Protein AF-A0A0C2CZ87-F1 (afdb_monomer_lite)

InterPro domains:
  IPR006186 Serine/threonine-specific protein phosphatase/bis(5-nucleosyl)-tetraphosphatase [PR00114] (38-65)
  IPR006186 Serine/threonine-specific protein phosphatase/bis(5-nucleosyl)-tetraphosphatase [PR00114] (96-116)
  IPR006186 Serine/threonine-specific protein phosphatase/bis(5-nucleosyl)-tetraphosphatase [PR00114] (118-134)
  IPR006186 Serine/threonine-specific protein phosphatase/bis(5-nucleosyl)-tetraphosphatase [SM00156] (1-167)
  IPR029052 Metallo-dependent phosphatase-like [G3DSA:3.60.21.10] (33-180)
  IPR029052 Metallo-dependent phosphatase-like [SSF56300] (47-142)
  IPR050341 Serine/threonine-protein phosphatase PP1 catalytic subunit [PTHR11668] (49-166)

pLDDT: mean 72.02, std 20.42, range [26.95, 95.62]

Organism: NCBI:txid51022

Sequence (182 aa):
MASMAICGCDTQKKMNAINYLKLWEESMGDYYTSRISTYFMLSATSRGTVEPSGLLEDLLWSDPSPTCTGFKANVDRGCSFVFGSDVVVDRCQKMGILMIVRGHQAVDEGFEISPDRKVITLFSAPGYQDHYVNKGAVMIVSLEVLGITTPVSADRTVTFKQFTRQKCMKRDVKWISIPMSE

Structure (mmCIF, N/CA/C/O backbone):
data_AF-A0A0C2CZ87-F1
#
_entry.id   AF-A0A0C2CZ87-F1
#
loop_
_atom_site.group_PDB
_atom_site.id
_atom_site.type_symbol
_atom_site.label_atom_id
_atom_site.label_alt_id
_atom_site.label_comp_id
_atom_site.label_asym_id
_atom_site.label_entity_id
_atom_site.label_seq_id
_atom_site.pdbx_PDB_ins_code
_atom_site.Cartn_x
_atom_site.Cartn_y
_atom_site.Cartn_z
_atom_site.occupancy
_atom_site.B_iso_or_equiv
_atom_site.auth_seq_id
_atom_site.auth_comp_id
_atom_site.auth_asym_id
_atom_site.auth_atom_id
_atom_site.pdbx_PDB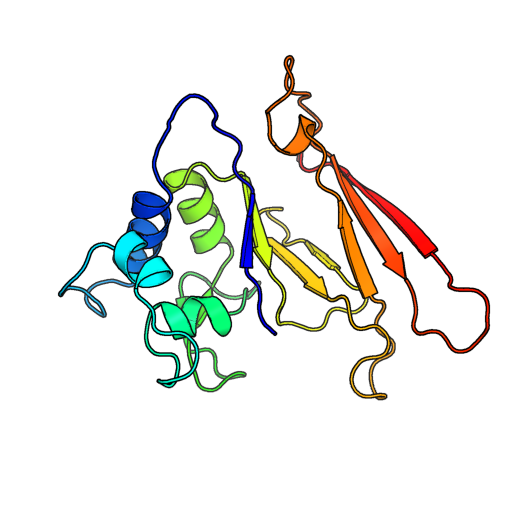_model_num
ATOM 1 N N . MET A 1 1 ? 4.828 -12.446 -5.218 1.00 27.34 1 MET A N 1
ATOM 2 C CA . MET A 1 1 ? 3.357 -12.399 -5.067 1.00 27.34 1 MET A CA 1
ATOM 3 C C . MET A 1 1 ? 2.960 -10.966 -4.754 1.00 27.34 1 MET A C 1
ATOM 5 O O . MET A 1 1 ? 3.303 -10.483 -3.682 1.00 27.34 1 MET A O 1
ATOM 9 N N . ALA A 1 2 ? 2.310 -10.278 -5.692 1.00 26.95 2 ALA A N 1
ATOM 10 C CA . ALA A 1 2 ? 1.609 -9.027 -5.423 1.00 26.95 2 ALA A CA 1
ATOM 11 C C . ALA A 1 2 ? 0.178 -9.380 -4.996 1.00 26.95 2 ALA A C 1
ATOM 13 O O . ALA A 1 2 ? -0.478 -10.184 -5.652 1.00 26.95 2 ALA A O 1
ATOM 14 N N . SER A 1 3 ? -0.277 -8.852 -3.866 1.00 32.53 3 SER A N 1
ATOM 15 C CA . SER A 1 3 ? -1.662 -8.981 -3.412 1.00 32.53 3 SER A CA 1
ATOM 16 C C . SER A 1 3 ? -2.124 -7.593 -3.005 1.00 32.53 3 SER A C 1
ATOM 18 O O . SER A 1 3 ? -1.523 -6.995 -2.114 1.00 32.53 3 SER A O 1
ATOM 20 N N . MET A 1 4 ? -3.159 -7.081 -3.667 1.00 37.53 4 MET A N 1
ATOM 21 C CA . MET A 1 4 ? -3.856 -5.861 -3.275 1.00 37.53 4 MET A CA 1
ATOM 22 C C . MET A 1 4 ? -5.115 -6.257 -2.495 1.00 37.53 4 MET A C 1
ATOM 24 O O . MET A 1 4 ? -5.971 -6.975 -3.005 1.00 37.53 4 MET A O 1
ATOM 28 N N . ALA A 1 5 ? -5.207 -5.827 -1.243 1.00 37.41 5 ALA A N 1
ATOM 29 C CA . ALA A 1 5 ? -6.379 -5.932 -0.390 1.00 37.41 5 ALA A CA 1
ATOM 30 C C . ALA A 1 5 ? -7.026 -4.543 -0.252 1.00 37.41 5 ALA A C 1
ATOM 32 O O . ALA A 1 5 ? -6.368 -3.553 0.059 1.00 37.41 5 ALA A O 1
ATOM 33 N N . ILE A 1 6 ? -8.333 -4.461 -0.492 1.00 42.78 6 ILE A N 1
ATOM 34 C CA . ILE A 1 6 ? -9.102 -3.214 -0.398 1.00 42.78 6 ILE A CA 1
ATOM 35 C C . ILE A 1 6 ? -9.844 -3.208 0.945 1.00 42.78 6 ILE A C 1
ATOM 37 O O . ILE A 1 6 ? -10.592 -4.142 1.233 1.00 42.78 6 ILE A O 1
ATOM 41 N N . CYS A 1 7 ? -9.653 -2.168 1.764 1.00 40.22 7 CYS A N 1
ATOM 42 C CA . CYS A 1 7 ? -10.325 -2.021 3.059 1.00 40.22 7 CYS A CA 1
ATOM 43 C C . CYS A 1 7 ? -11.502 -1.030 2.944 1.00 40.22 7 CYS A C 1
ATOM 45 O O . CYS A 1 7 ? -11.299 0.175 2.772 1.00 40.22 7 CYS A O 1
ATOM 47 N N . GLY A 1 8 ? -12.737 -1.539 3.011 1.00 38.75 8 GLY A N 1
ATOM 48 C CA . GLY A 1 8 ? -13.980 -0.756 2.920 1.00 38.75 8 GLY A CA 1
ATOM 49 C C . GLY A 1 8 ? -14.600 -0.430 4.285 1.00 38.75 8 GLY A C 1
ATOM 50 O O . GLY A 1 8 ? -14.299 -1.092 5.273 1.00 38.75 8 GLY A O 1
ATOM 51 N N . CYS A 1 9 ? -15.463 0.593 4.327 1.00 39.19 9 CYS A N 1
ATOM 52 C CA . CYS A 1 9 ? -16.128 1.081 5.547 1.00 39.19 9 CYS A CA 1
ATOM 53 C C . CYS A 1 9 ? -17.669 1.158 5.442 1.00 39.19 9 CYS A C 1
ATOM 55 O O . CYS A 1 9 ? -18.340 1.333 6.454 1.00 39.19 9 CYS A O 1
ATOM 57 N N . ASP A 1 10 ? -18.267 1.078 4.251 1.00 41.12 10 ASP A N 1
ATOM 58 C CA . ASP A 1 10 ? -19.688 1.413 4.096 1.00 41.12 10 ASP A CA 1
ATOM 59 C C . ASP A 1 10 ? -20.588 0.163 4.124 1.00 41.12 10 ASP A C 1
ATOM 61 O O . ASP A 1 10 ? -20.586 -0.653 3.201 1.00 41.12 10 ASP A O 1
ATOM 65 N N . THR A 1 11 ? -21.364 0.009 5.201 1.00 42.47 11 THR A N 1
ATOM 66 C CA . THR A 1 11 ? -22.398 -1.030 5.351 1.00 42.47 11 THR A CA 1
ATOM 67 C C . THR A 1 11 ? -23.755 -0.619 4.761 1.00 42.47 11 THR A C 1
ATOM 69 O O . THR A 1 11 ? -24.630 -1.476 4.618 1.00 42.47 11 THR A O 1
ATOM 72 N N . GLN A 1 12 ? -23.951 0.647 4.363 1.00 35.50 12 GLN A N 1
ATOM 73 C CA . GLN A 1 12 ? -25.242 1.183 3.899 1.00 35.50 12 GLN A CA 1
ATOM 74 C C . GLN A 1 12 ? -25.315 1.487 2.400 1.00 35.50 12 GLN A C 1
ATOM 76 O O . GLN A 1 12 ? -26.414 1.540 1.845 1.00 35.50 12 GLN A O 1
ATOM 81 N N . LYS A 1 13 ? -24.184 1.559 1.698 1.00 40.66 13 LYS A N 1
ATOM 82 C CA . LYS A 1 13 ? -24.148 1.458 0.234 1.00 40.66 13 LYS A CA 1
ATOM 83 C C . LYS A 1 13 ? -23.557 0.115 -0.159 1.00 40.66 13 LYS A C 1
ATOM 85 O O . LYS A 1 13 ? -22.346 -0.033 -0.267 1.00 40.66 13 LYS A O 1
ATOM 90 N N . LYS A 1 14 ? -24.416 -0.860 -0.476 1.00 38.12 14 LYS A N 1
ATOM 91 C CA . LYS A 1 14 ? -24.034 -2.018 -1.305 1.00 38.12 14 LYS A CA 1
ATOM 92 C C . LYS A 1 14 ? -23.695 -1.544 -2.728 1.00 38.12 14 LYS A C 1
ATOM 94 O O . LYS A 1 14 ? -24.370 -1.897 -3.690 1.00 38.12 14 LYS A O 1
ATOM 99 N N . MET A 1 15 ? -22.674 -0.706 -2.888 1.00 40.72 15 MET A N 1
ATOM 100 C CA . MET A 1 15 ? -21.992 -0.598 -4.166 1.00 40.72 15 MET A CA 1
ATOM 101 C C . MET A 1 15 ? -21.129 -1.845 -4.266 1.00 40.72 15 MET A C 1
ATOM 103 O O . MET A 1 15 ? -20.242 -2.091 -3.459 1.00 40.72 15 MET A O 1
ATOM 107 N N . ASN A 1 16 ? -21.475 -2.708 -5.209 1.00 39.59 16 ASN A N 1
ATOM 108 C CA . ASN A 1 16 ? -20.728 -3.924 -5.462 1.00 39.59 16 ASN A CA 1
ATOM 109 C C . ASN A 1 16 ? -19.312 -3.553 -5.935 1.00 39.59 16 ASN A C 1
ATOM 111 O O . ASN A 1 16 ? -19.152 -2.571 -6.662 1.00 39.59 16 ASN A O 1
ATOM 115 N N . ALA A 1 17 ? -18.311 -4.385 -5.622 1.00 39.59 17 ALA A N 1
ATOM 116 C CA . ALA A 1 17 ? -16.931 -4.319 -6.137 1.00 39.59 17 ALA A CA 1
ATOM 117 C C . ALA A 1 17 ? -16.819 -4.078 -7.672 1.00 39.59 17 ALA A C 1
ATOM 119 O O . ALA A 1 17 ? -15.776 -3.659 -8.160 1.00 39.59 17 ALA A O 1
ATOM 120 N N . ILE A 1 18 ? -17.913 -4.265 -8.428 1.00 39.09 18 ILE A N 1
ATOM 121 C CA . ILE A 1 18 ? -18.096 -3.881 -9.840 1.00 39.09 18 ILE A CA 1
ATOM 122 C C . ILE A 1 18 ? -17.846 -2.389 -10.104 1.00 39.09 18 ILE A C 1
ATOM 124 O O . ILE A 1 18 ? -17.217 -2.051 -11.100 1.00 39.09 18 ILE A O 1
ATOM 128 N N . ASN A 1 19 ? -18.334 -1.493 -9.243 1.00 41.25 19 ASN A N 1
ATOM 129 C CA . ASN A 1 19 ? -18.213 -0.047 -9.471 1.00 41.25 19 ASN A CA 1
ATOM 130 C C . ASN A 1 19 ? -16.808 0.471 -9.132 1.00 41.25 19 ASN A C 1
ATOM 132 O O . ASN A 1 19 ? -16.364 1.470 -9.682 1.00 41.25 19 ASN A O 1
ATOM 136 N N . TYR A 1 20 ? -16.096 -0.248 -8.264 1.00 48.41 20 TYR A N 1
ATOM 137 C CA . TYR A 1 20 ? -14.776 0.114 -7.757 1.00 48.41 20 TYR A CA 1
ATOM 138 C C . TYR A 1 20 ? -13.690 0.084 -8.837 1.00 48.41 20 TYR A C 1
ATOM 140 O O . TYR A 1 20 ? -12.846 0.971 -8.886 1.00 48.41 20 TYR A O 1
ATOM 148 N N . LEU A 1 21 ? -13.728 -0.919 -9.716 1.00 48.34 21 LEU A N 1
ATOM 149 C CA . LEU A 1 21 ? -12.710 -1.118 -10.751 1.00 48.34 21 LEU A CA 1
ATOM 150 C C . LEU A 1 21 ? -13.035 -0.381 -12.057 1.00 48.34 21 LEU A C 1
ATOM 152 O O . LEU A 1 21 ? -12.119 0.059 -12.738 1.00 48.34 21 LEU A O 1
ATOM 156 N N . LYS A 1 22 ? -14.320 -0.138 -12.347 1.00 45.97 22 LYS A N 1
ATOM 157 C CA . LYS A 1 22 ? -14.732 0.736 -13.459 1.00 45.97 22 LYS A CA 1
ATOM 158 C C . LYS A 1 22 ? -14.189 2.155 -13.305 1.00 45.97 22 LYS A C 1
ATOM 160 O O . LYS A 1 22 ? -13.675 2.718 -14.257 1.00 45.97 22 LYS A O 1
ATOM 165 N N . LEU A 1 23 ? -14.219 2.693 -12.085 1.00 52.03 23 LEU A N 1
ATOM 166 C CA . LEU A 1 23 ? -13.640 4.004 -11.773 1.00 52.03 23 LEU A CA 1
ATOM 167 C C . LEU A 1 23 ? -12.111 4.036 -11.943 1.00 52.03 23 LEU A C 1
ATOM 169 O O . LEU A 1 23 ? -11.547 5.098 -12.200 1.00 52.03 23 LEU A O 1
ATOM 173 N N . TRP A 1 24 ? -11.438 2.890 -11.785 1.00 53.62 24 TRP A N 1
ATOM 174 C CA . TRP A 1 24 ? -10.002 2.742 -12.037 1.00 53.62 24 TRP A CA 1
ATOM 175 C C . TRP A 1 24 ? -9.691 2.677 -13.540 1.00 53.62 24 TRP A C 1
ATOM 177 O O . TRP A 1 24 ? -8.717 3.277 -13.971 1.00 53.62 24 TRP A O 1
ATOM 187 N N . GLU A 1 25 ? -10.537 2.033 -14.347 1.00 52.41 25 GLU A N 1
ATOM 188 C CA . GLU A 1 25 ? -10.410 1.998 -15.815 1.00 52.41 25 GLU A CA 1
ATOM 189 C C . GLU A 1 25 ? -10.757 3.356 -16.463 1.00 52.41 25 GLU A C 1
ATOM 191 O O . GLU A 1 25 ? -9.987 3.869 -17.271 1.00 52.41 25 GLU A O 1
ATOM 196 N N . GLU A 1 26 ? -11.856 4.005 -16.052 1.00 54.69 26 GLU A N 1
ATOM 197 C CA . GLU A 1 26 ? -12.294 5.333 -16.539 1.00 54.69 26 GLU A CA 1
ATOM 198 C C . GLU A 1 26 ? -11.243 6.435 -16.292 1.00 54.69 26 GLU A C 1
ATOM 200 O O . GLU A 1 26 ? -11.168 7.436 -17.002 1.00 54.69 26 GLU A O 1
ATOM 205 N N . SER A 1 27 ? -10.392 6.223 -15.290 1.00 50.62 27 SER A N 1
ATOM 206 C CA . SER A 1 27 ? -9.255 7.060 -14.913 1.00 50.62 27 SER A CA 1
ATOM 207 C C . SER A 1 27 ? -8.126 7.130 -15.933 1.00 50.62 27 SER A C 1
ATOM 209 O O . SER A 1 27 ? -7.342 8.079 -15.897 1.00 50.62 27 SER A O 1
ATOM 211 N N . MET A 1 28 ? -7.959 6.076 -16.731 1.00 56.34 28 MET A N 1
ATOM 212 C CA . MET A 1 28 ? -6.815 5.905 -17.629 1.00 56.34 28 MET A CA 1
ATOM 213 C C . MET A 1 28 ? -7.062 6.546 -19.007 1.00 56.34 28 MET A C 1
ATOM 215 O O . MET A 1 28 ? -6.202 6.469 -19.881 1.00 56.34 28 MET A O 1
ATOM 219 N N . GLY A 1 29 ? -8.209 7.216 -19.203 1.00 48.88 29 GLY A N 1
ATOM 220 C CA . GLY A 1 29 ? -8.603 7.821 -20.480 1.00 48.88 29 GLY A CA 1
ATOM 221 C C . GLY A 1 29 ? -8.907 6.785 -21.574 1.00 48.88 29 GLY A C 1
ATOM 222 O O . GLY A 1 29 ? -9.085 5.603 -21.286 1.00 48.88 29 GLY A O 1
ATOM 223 N N . ASP A 1 30 ? -8.947 7.223 -22.840 1.00 42.78 30 ASP A N 1
ATOM 224 C CA . ASP A 1 30 ? -9.319 6.433 -24.038 1.00 42.78 30 ASP A CA 1
ATOM 225 C C . ASP A 1 30 ? -8.449 5.186 -24.336 1.00 42.78 30 ASP A C 1
ATOM 227 O O . ASP A 1 30 ? -8.622 4.522 -25.355 1.00 42.78 30 ASP A O 1
ATOM 231 N N . TYR A 1 31 ? -7.522 4.816 -23.452 1.00 46.44 31 TYR A N 1
ATOM 232 C CA . TYR A 1 31 ? -6.668 3.637 -23.611 1.00 46.44 31 TYR A CA 1
ATOM 233 C C . TYR A 1 31 ? -7.406 2.302 -23.410 1.00 46.44 31 TYR A C 1
ATOM 235 O O . TYR A 1 31 ? -6.951 1.281 -23.920 1.00 46.44 31 TYR A O 1
ATOM 243 N N . TYR A 1 32 ? -8.564 2.301 -22.735 1.00 42.50 32 TYR A N 1
ATOM 244 C CA . TYR A 1 32 ? -9.395 1.103 -22.515 1.00 42.50 32 TYR A CA 1
ATOM 245 C C . TYR A 1 32 ? -10.867 1.275 -22.915 1.00 42.50 32 TYR A C 1
ATOM 247 O O . TYR A 1 32 ? -11.698 0.424 -22.590 1.00 42.50 32 TYR A O 1
ATOM 255 N N . THR A 1 33 ? -11.232 2.328 -23.656 1.00 37.09 33 THR A N 1
ATOM 256 C CA . THR A 1 33 ? -12.626 2.594 -24.063 1.00 37.09 33 THR A CA 1
ATOM 257 C C . THR A 1 33 ? -13.109 1.678 -25.193 1.00 37.09 33 THR A C 1
ATOM 259 O O . THR A 1 33 ? -13.686 2.109 -26.182 1.00 37.09 33 THR A O 1
ATOM 262 N N . SER A 1 34 ? -12.976 0.362 -25.027 1.00 36.38 34 SER A N 1
ATOM 263 C CA . SER A 1 34 ? -14.000 -0.558 -25.508 1.00 36.38 34 SER A CA 1
ATOM 264 C C . SER A 1 34 ? -13.967 -1.878 -24.731 1.00 36.38 34 SER A C 1
ATOM 266 O O . SER A 1 34 ? -13.031 -2.661 -24.842 1.00 36.38 34 SER A O 1
ATOM 268 N N . ARG A 1 35 ? -15.097 -2.150 -24.065 1.00 36.91 35 ARG A N 1
ATOM 269 C CA . ARG A 1 35 ? -15.589 -3.449 -23.567 1.00 36.91 35 ARG A CA 1
ATOM 270 C C . ARG A 1 35 ? -15.293 -3.822 -22.100 1.00 36.91 35 ARG A C 1
ATOM 272 O O . ARG A 1 35 ? -14.171 -4.088 -21.710 1.00 36.91 35 ARG A O 1
ATOM 279 N N . ILE A 1 36 ? -16.420 -4.088 -21.424 1.00 38.56 36 ILE A N 1
ATOM 280 C CA . ILE A 1 36 ? -16.668 -5.109 -20.384 1.00 38.56 36 ILE A CA 1
ATOM 281 C C . ILE A 1 36 ? -16.681 -4.637 -18.921 1.00 38.56 36 ILE A C 1
ATOM 283 O O . ILE A 1 36 ? -15.840 -3.910 -18.426 1.00 38.56 36 ILE A O 1
ATOM 287 N N . SER A 1 37 ? -17.723 -5.102 -18.224 1.00 41.41 37 SER A N 1
ATOM 288 C CA . SER A 1 37 ? -18.025 -4.878 -16.812 1.00 41.41 37 SER A CA 1
ATOM 289 C C . SER A 1 37 ? -17.134 -5.741 -15.903 1.00 41.41 37 SER A C 1
ATOM 291 O O . SER A 1 37 ? -17.201 -6.971 -15.916 1.00 41.41 37 SER A O 1
ATOM 293 N N . THR A 1 38 ? -16.337 -5.081 -15.070 1.00 48.50 38 THR A N 1
ATOM 294 C CA . THR A 1 38 ? -15.095 -5.570 -14.450 1.00 48.50 38 THR A CA 1
ATOM 295 C C . THR A 1 38 ? -15.247 -6.658 -13.368 1.00 48.50 38 THR A C 1
ATOM 297 O O . THR A 1 38 ? -14.345 -7.469 -13.165 1.00 48.50 38 THR A O 1
ATOM 300 N N . TYR A 1 39 ? -16.403 -6.785 -12.703 1.00 39.59 39 TYR A N 1
ATOM 301 C CA . TYR A 1 39 ? -16.618 -7.857 -11.703 1.00 39.59 39 TYR A CA 1
ATOM 302 C C . TYR A 1 39 ? -16.789 -9.242 -12.325 1.00 39.59 39 TYR A C 1
ATOM 304 O O . TYR A 1 39 ? -16.440 -10.256 -11.716 1.00 39.59 39 TYR A O 1
ATOM 312 N N . PHE A 1 40 ? -17.287 -9.280 -13.564 1.00 38.62 40 PHE A N 1
ATOM 313 C CA . PHE A 1 40 ? -17.318 -10.513 -14.332 1.00 38.62 40 PHE A CA 1
ATOM 314 C C . PHE A 1 40 ? -15.892 -10.917 -14.718 1.00 38.62 40 PHE A C 1
ATOM 316 O O . PHE A 1 40 ? -15.604 -12.095 -14.694 1.00 38.62 40 PHE A O 1
ATOM 323 N N . MET A 1 41 ? -14.953 -9.986 -14.945 1.00 42.69 41 MET A N 1
ATOM 324 C CA . MET A 1 41 ? -13.572 -10.346 -15.296 1.00 42.69 41 MET A CA 1
ATOM 325 C C . MET A 1 41 ? -12.730 -10.881 -14.138 1.00 42.69 41 MET A C 1
ATOM 327 O O . MET A 1 41 ? -11.978 -11.802 -14.394 1.00 42.69 41 MET A O 1
ATOM 331 N N . LEU A 1 42 ? -12.836 -10.418 -12.886 1.00 47.94 42 LEU A N 1
ATOM 332 C CA . LEU A 1 42 ? -12.061 -11.029 -11.778 1.00 47.94 42 LEU A CA 1
ATOM 333 C C . LEU A 1 42 ? -12.581 -12.417 -11.360 1.00 47.94 42 LEU A C 1
ATOM 335 O O . LEU A 1 42 ? -11.837 -13.224 -10.805 1.00 47.94 42 LEU A O 1
ATOM 339 N N . SER A 1 43 ? -13.858 -12.699 -11.630 1.00 45.88 43 SER A N 1
ATOM 340 C CA . SER A 1 43 ? -14.458 -14.027 -11.446 1.00 45.88 43 SER A CA 1
ATOM 341 C C . SER A 1 43 ? -14.350 -14.916 -12.694 1.00 45.88 43 SER A C 1
ATOM 343 O O . SER A 1 43 ? -14.329 -16.137 -12.557 1.00 45.88 43 SER A O 1
ATOM 345 N N . ALA A 1 44 ? -14.220 -14.326 -13.889 1.00 46.75 44 ALA A N 1
ATOM 346 C CA . ALA A 1 44 ? -14.045 -15.014 -15.171 1.00 46.75 44 ALA A CA 1
ATOM 347 C C . ALA A 1 44 ? -12.598 -15.012 -15.693 1.00 46.75 44 ALA A C 1
ATOM 349 O O . ALA A 1 44 ? -12.345 -15.555 -16.768 1.00 46.75 44 ALA A O 1
ATOM 350 N N . THR A 1 45 ? -11.633 -14.435 -14.969 1.00 51.50 45 THR A N 1
ATOM 351 C CA . THR A 1 45 ? -10.218 -14.560 -15.331 1.00 51.50 45 THR A CA 1
ATOM 352 C C . THR A 1 45 ? -9.814 -15.990 -15.046 1.00 51.50 45 THR A C 1
ATOM 354 O O . THR A 1 45 ? -9.738 -16.431 -13.896 1.00 51.50 45 THR A O 1
ATOM 357 N N . SER A 1 46 ? -9.564 -16.727 -16.123 1.00 54.28 46 SER A N 1
ATOM 358 C CA . SER A 1 46 ? -8.901 -18.017 -16.051 1.00 54.28 46 SER A CA 1
ATOM 359 C C . SER A 1 46 ? -7.537 -17.810 -15.393 1.00 54.28 46 SER A C 1
ATOM 361 O O . SER A 1 46 ? -6.617 -17.250 -15.986 1.00 54.28 46 SER A O 1
ATOM 363 N N . ARG A 1 47 ? -7.410 -18.215 -14.128 1.00 58.06 47 ARG A N 1
ATOM 364 C CA . ARG A 1 47 ? -6.111 -18.251 -13.458 1.00 58.06 47 ARG A CA 1
ATOM 365 C C . ARG A 1 47 ? -5.281 -19.372 -14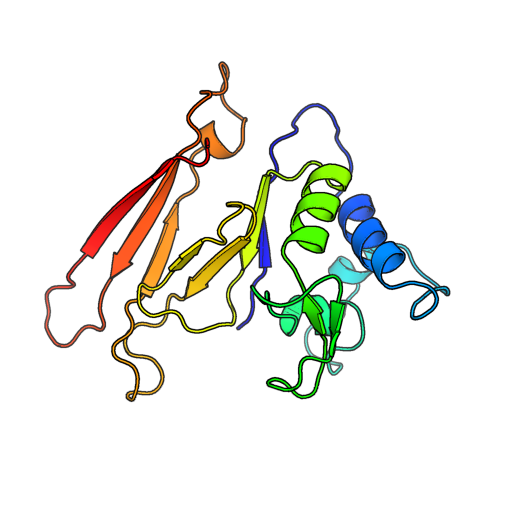.079 1.00 58.06 47 ARG A C 1
ATOM 367 O O . ARG A 1 47 ? -5.740 -20.509 -14.132 1.00 58.06 47 ARG A O 1
ATOM 374 N N . GLY A 1 48 ? -4.056 -19.050 -14.494 1.00 56.34 48 GLY A N 1
ATOM 375 C CA . GLY A 1 48 ? -3.050 -20.042 -14.884 1.00 56.34 48 GLY A CA 1
ATOM 376 C C . GLY A 1 48 ? -2.955 -20.384 -16.374 1.00 56.34 48 GLY A C 1
ATOM 377 O O . GLY A 1 48 ? -2.39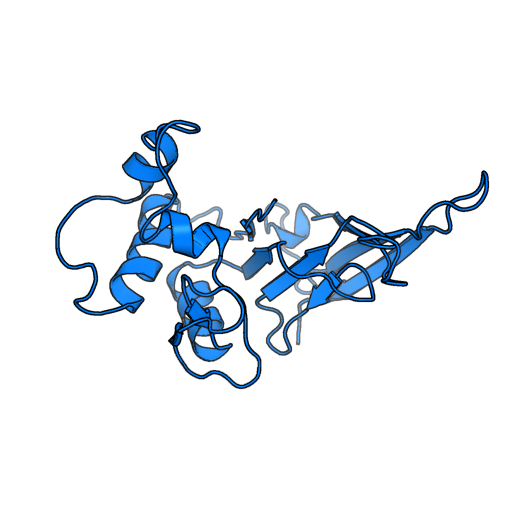1 -21.428 -16.682 1.00 56.34 48 GLY A O 1
ATOM 378 N N . THR A 1 49 ? -3.483 -19.561 -17.291 1.00 56.28 49 THR A N 1
ATOM 379 C CA . THR A 1 49 ? -3.434 -19.873 -18.740 1.00 56.28 49 THR A CA 1
ATOM 380 C C . THR A 1 49 ? -2.997 -18.730 -19.664 1.00 56.28 49 THR A C 1
ATOM 382 O O . THR A 1 49 ? -2.680 -19.004 -20.819 1.00 56.28 49 THR A O 1
ATOM 385 N N . VAL A 1 50 ? -2.943 -17.477 -19.196 1.00 62.59 50 VAL A N 1
ATOM 386 C CA . VAL A 1 50 ? -2.578 -16.305 -20.016 1.00 62.59 50 VAL A CA 1
ATOM 387 C C . VAL A 1 50 ? -1.695 -15.357 -19.205 1.00 62.59 50 VAL A C 1
ATOM 389 O O . VAL A 1 50 ? -1.927 -15.182 -18.005 1.00 62.59 50 VAL A O 1
ATOM 392 N N . GLU A 1 51 ? -0.701 -14.754 -19.862 1.00 66.38 51 GLU A N 1
ATOM 393 C CA . GLU A 1 51 ? 0.077 -13.653 -19.289 1.00 66.38 51 GLU A CA 1
ATOM 394 C C . GLU A 1 51 ? -0.858 -12.496 -18.894 1.00 66.38 51 GLU A C 1
ATOM 396 O O . GLU A 1 51 ? -1.744 -12.135 -19.677 1.00 66.38 51 GLU A O 1
ATOM 401 N N . PRO A 1 52 ? -0.717 -11.920 -17.688 1.00 66.81 52 PRO A N 1
ATOM 402 C CA . PRO A 1 52 ? -1.500 -10.759 -17.291 1.00 66.81 52 PRO A CA 1
ATOM 403 C C . PRO A 1 52 ? -1.334 -9.616 -18.293 1.00 66.81 52 PRO A C 1
ATOM 405 O O . PRO A 1 52 ? -0.215 -9.257 -18.626 1.00 66.81 52 PRO A O 1
ATOM 408 N N . SER A 1 53 ? -2.441 -9.024 -18.739 1.00 69.56 53 SER A N 1
ATOM 409 C CA . SER A 1 53 ? -2.434 -7.817 -19.569 1.00 69.56 53 SER A CA 1
ATOM 410 C C . SER A 1 53 ? -3.537 -6.861 -19.128 1.00 69.56 53 SER A C 1
ATOM 412 O O . SER A 1 53 ? -4.567 -7.289 -18.594 1.00 69.56 53 SER A O 1
ATOM 414 N N . GLY A 1 54 ? -3.337 -5.572 -19.383 1.00 77.19 54 GLY A N 1
ATOM 415 C CA . GLY A 1 54 ? -4.256 -4.506 -18.998 1.00 77.19 54 GLY A CA 1
ATOM 416 C C . GLY A 1 54 ? -4.560 -4.482 -17.510 1.00 77.19 54 GLY A C 1
ATOM 417 O O . GLY A 1 54 ? -3.637 -4.576 -16.711 1.00 77.19 54 GLY A O 1
ATOM 418 N N . LEU A 1 55 ? -5.832 -4.402 -17.110 1.00 73.38 55 LEU A N 1
ATOM 419 C CA . LEU A 1 55 ? -6.175 -4.253 -15.691 1.00 73.38 55 LEU A CA 1
ATOM 420 C C . LEU A 1 55 ? -5.552 -5.341 -14.798 1.00 73.38 55 LEU A C 1
ATOM 422 O O . LEU A 1 55 ? -5.156 -5.052 -13.673 1.00 73.38 55 LEU A O 1
ATOM 426 N N . LEU A 1 56 ? -5.453 -6.591 -15.267 1.00 76.25 56 LEU A N 1
ATOM 427 C CA . LEU A 1 56 ? -4.830 -7.651 -14.470 1.00 76.25 56 LEU A CA 1
ATOM 428 C C . LEU A 1 56 ? -3.325 -7.415 -14.289 1.00 76.25 56 LEU A C 1
ATOM 430 O O . LEU A 1 56 ? -2.806 -7.671 -13.205 1.00 76.25 56 LEU A O 1
ATOM 434 N N . GLU A 1 57 ? -2.641 -6.920 -15.321 1.00 81.38 57 GLU A N 1
ATOM 435 C CA . GLU A 1 57 ? -1.246 -6.487 -15.211 1.00 81.38 57 GLU A CA 1
ATOM 436 C C . GLU A 1 57 ? -1.135 -5.332 -14.210 1.00 81.38 57 GLU A C 1
ATOM 438 O O . GLU A 1 57 ? -0.336 -5.409 -13.281 1.00 81.38 57 GLU A O 1
ATOM 443 N N . ASP A 1 58 ? -2.015 -4.333 -14.305 1.00 82.06 58 ASP A N 1
ATOM 444 C CA . ASP A 1 58 ? -1.987 -3.156 -13.435 1.00 82.06 58 ASP A CA 1
ATOM 445 C C . ASP A 1 58 ? -2.263 -3.475 -11.966 1.00 82.06 58 ASP A C 1
ATOM 447 O O . ASP A 1 58 ? -1.606 -2.940 -11.071 1.00 82.06 58 ASP A O 1
ATOM 451 N N . LEU A 1 59 ? -3.179 -4.402 -11.690 1.00 82.56 59 LEU A N 1
ATOM 452 C CA . LEU A 1 59 ? -3.449 -4.881 -10.333 1.00 82.56 59 LEU A CA 1
ATOM 453 C C . LEU A 1 59 ? -2.259 -5.636 -9.720 1.00 82.56 59 LEU A C 1
ATOM 455 O O . LEU A 1 59 ? -2.157 -5.722 -8.494 1.00 82.56 59 LEU A O 1
ATOM 459 N N . LEU A 1 60 ? -1.385 -6.209 -10.551 1.00 83.31 60 LEU A N 1
ATOM 460 C CA . LEU A 1 60 ? -0.249 -7.020 -10.115 1.00 83.31 60 LEU A CA 1
ATOM 461 C C . LEU A 1 60 ? 1.078 -6.250 -10.097 1.00 83.31 60 LEU A C 1
ATOM 463 O O . LEU A 1 60 ? 1.929 -6.573 -9.267 1.00 83.31 60 LEU A O 1
ATOM 467 N N . TRP A 1 61 ? 1.254 -5.265 -10.981 1.00 87.00 61 TRP A N 1
ATOM 468 C CA . TRP A 1 61 ? 2.556 -4.660 -11.289 1.00 87.00 61 TRP A CA 1
ATOM 469 C C . TRP A 1 61 ? 2.616 -3.136 -11.159 1.00 87.00 61 TRP A C 1
ATOM 471 O O . TRP A 1 61 ? 3.710 -2.573 -11.221 1.00 87.00 61 TRP A O 1
ATOM 481 N N . SER A 1 62 ? 1.491 -2.448 -10.942 1.00 89.69 62 SER A N 1
ATOM 482 C CA . SER A 1 62 ? 1.542 -1.006 -10.674 1.00 89.69 62 SER A CA 1
ATOM 483 C C . SER A 1 62 ? 2.243 -0.716 -9.343 1.00 89.69 62 SER A C 1
ATOM 485 O O . SER A 1 62 ? 2.187 -1.542 -8.431 1.00 89.69 62 SER A O 1
ATOM 487 N N . ASP A 1 63 ? 2.875 0.451 -9.183 1.00 94.25 63 ASP A N 1
ATOM 488 C CA . ASP A 1 63 ? 3.585 0.864 -7.954 1.00 94.25 63 ASP A CA 1
ATOM 489 C C . ASP A 1 63 ? 3.219 2.306 -7.525 1.00 94.25 63 ASP A C 1
ATOM 491 O O . ASP A 1 63 ? 3.084 3.183 -8.377 1.00 94.25 63 ASP A O 1
ATOM 495 N N . PRO A 1 64 ? 3.059 2.613 -6.223 1.00 94.38 64 PRO A N 1
ATOM 496 C CA . PRO A 1 64 ? 2.952 3.997 -5.768 1.00 94.38 64 PRO A CA 1
ATOM 497 C C . PRO A 1 64 ? 4.267 4.751 -6.002 1.00 94.38 64 PRO A C 1
ATOM 499 O O . PRO A 1 64 ? 5.354 4.184 -5.884 1.00 94.38 64 PRO A O 1
ATOM 502 N N . SER A 1 65 ? 4.178 6.052 -6.277 1.00 92.12 65 SER A N 1
ATOM 503 C CA . SER A 1 65 ? 5.344 6.930 -6.388 1.00 92.12 65 SER A CA 1
ATOM 504 C C . SER A 1 65 ? 5.100 8.274 -5.688 1.00 92.12 65 SER A C 1
ATOM 506 O O . SER A 1 65 ? 4.160 8.986 -6.049 1.00 92.12 65 SER A O 1
ATOM 508 N N . PRO A 1 66 ? 5.951 8.670 -4.719 1.00 87.94 66 PRO A N 1
ATOM 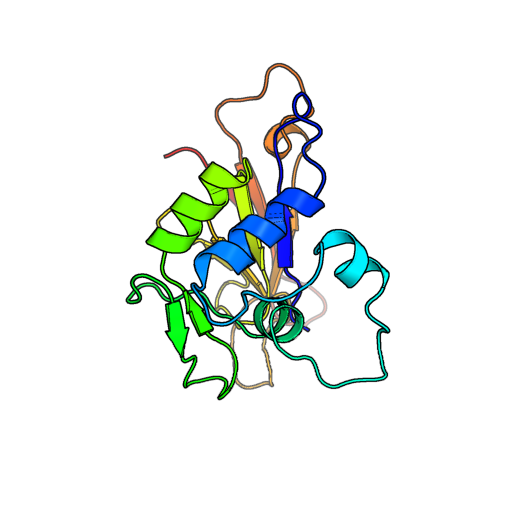509 C CA . PRO A 1 66 ? 5.776 9.912 -3.961 1.00 87.94 66 PRO A CA 1
ATOM 510 C C . PRO A 1 66 ? 6.050 11.175 -4.790 1.00 87.94 66 PRO A C 1
ATOM 512 O O . PRO A 1 66 ? 5.667 12.270 -4.391 1.00 87.94 66 PRO A O 1
ATOM 515 N N . THR A 1 67 ? 6.724 11.040 -5.934 1.00 90.25 67 THR A N 1
ATOM 516 C CA . THR A 1 67 ? 7.088 12.148 -6.832 1.00 90.25 67 THR A CA 1
ATOM 517 C C . THR A 1 67 ? 6.250 12.173 -8.111 1.00 90.25 67 THR A C 1
ATOM 519 O O . THR A 1 67 ? 6.451 13.027 -8.978 1.00 90.25 67 THR A O 1
ATOM 522 N N . CYS A 1 68 ? 5.315 11.232 -8.261 1.00 89.75 68 CYS A N 1
ATOM 523 C CA . CYS A 1 68 ? 4.422 11.161 -9.406 1.00 89.75 68 CYS A CA 1
ATOM 524 C C . CYS A 1 68 ? 3.146 11.976 -9.165 1.00 89.75 68 CYS A C 1
ATOM 526 O O . CYS A 1 68 ? 2.617 12.019 -8.059 1.00 89.75 68 CYS A O 1
ATOM 528 N N . THR A 1 69 ? 2.638 12.575 -10.239 1.00 93.25 69 THR A N 1
ATOM 529 C CA . THR A 1 69 ? 1.284 13.131 -10.332 1.00 93.25 69 THR A CA 1
ATOM 530 C C . THR A 1 69 ? 0.589 12.389 -11.462 1.00 93.25 69 THR A C 1
ATOM 532 O O . THR A 1 69 ? 1.199 12.209 -12.523 1.00 93.25 69 THR A O 1
ATOM 535 N N . GLY A 1 70 ? -0.645 11.939 -11.249 1.00 89.00 70 GLY A N 1
ATOM 536 C CA . GLY A 1 70 ? -1.335 11.068 -12.194 1.00 89.00 70 GLY A CA 1
ATOM 537 C C . GLY A 1 70 ? -0.680 9.685 -12.310 1.00 89.00 70 GLY A C 1
ATOM 538 O O . GLY A 1 70 ? -0.081 9.176 -11.357 1.00 89.00 70 GLY A O 1
ATOM 539 N N . PHE A 1 71 ? -0.780 9.091 -13.501 1.00 87.50 71 PHE A N 1
ATOM 540 C CA . PHE A 1 71 ? -0.113 7.840 -13.871 1.00 87.50 71 PHE A CA 1
ATOM 541 C C . PHE A 1 71 ? 1.083 8.107 -14.787 1.00 87.50 71 PHE A C 1
ATOM 543 O O . PHE A 1 71 ? 1.019 8.969 -15.666 1.00 87.50 71 PHE A O 1
ATOM 550 N N . LYS A 1 72 ? 2.159 7.333 -14.629 1.00 87.31 72 LYS A N 1
ATOM 551 C CA . LYS A 1 72 ? 3.323 7.331 -15.534 1.00 87.31 72 LYS A CA 1
ATOM 552 C C . LYS A 1 72 ? 3.798 5.906 -15.775 1.00 87.31 72 LYS A C 1
ATOM 554 O O . LYS A 1 72 ? 3.544 5.040 -14.951 1.00 87.31 72 LYS A O 1
ATOM 559 N N . ALA A 1 73 ? 4.492 5.653 -16.883 1.00 88.50 73 ALA A N 1
ATOM 560 C CA . ALA A 1 73 ? 5.044 4.327 -17.167 1.00 88.50 73 ALA A CA 1
ATOM 561 C C . ALA A 1 73 ? 5.989 3.863 -16.044 1.00 88.50 73 ALA A C 1
ATOM 563 O O . ALA A 1 73 ? 6.822 4.644 -15.572 1.00 88.50 73 ALA A O 1
ATOM 564 N N . ASN A 1 74 ? 5.868 2.602 -15.626 1.00 89.00 74 ASN A N 1
ATOM 565 C CA . ASN A 1 74 ? 6.730 2.034 -14.594 1.00 89.00 74 ASN A CA 1
ATOM 566 C C . ASN A 1 74 ? 8.027 1.492 -15.211 1.00 89.00 74 ASN A C 1
ATOM 568 O O . ASN A 1 74 ? 8.121 0.337 -15.627 1.00 89.00 74 ASN A O 1
ATOM 572 N N . VAL A 1 75 ? 9.040 2.356 -15.278 1.00 92.62 75 VAL A N 1
ATOM 573 C CA . VAL A 1 75 ? 10.345 2.024 -15.871 1.00 92.62 75 VAL A CA 1
ATOM 574 C C . VAL A 1 75 ? 11.057 0.911 -15.093 1.00 92.62 75 VAL A C 1
ATOM 576 O O . VAL A 1 75 ? 11.713 0.076 -15.709 1.00 92.62 75 VAL A O 1
ATOM 579 N N . ASP A 1 76 ? 10.871 0.840 -13.771 1.00 90.06 76 ASP A N 1
ATOM 580 C CA . ASP A 1 76 ? 11.527 -0.157 -12.914 1.00 90.06 76 ASP A CA 1
ATOM 581 C C . ASP A 1 76 ? 10.987 -1.579 -13.134 1.00 90.06 76 ASP A C 1
ATOM 583 O O . ASP A 1 76 ? 11.689 -2.563 -12.891 1.00 90.06 76 ASP A O 1
ATOM 587 N N . ARG A 1 77 ? 9.734 -1.702 -13.592 1.00 87.69 77 ARG A N 1
ATOM 588 C CA . ARG A 1 77 ? 9.100 -2.993 -13.912 1.00 87.69 77 ARG A CA 1
ATOM 589 C C . ARG A 1 77 ? 9.145 -3.333 -15.395 1.00 87.69 77 ARG A C 1
ATOM 591 O O . ARG A 1 77 ? 9.091 -4.509 -15.738 1.00 87.69 77 ARG A O 1
ATOM 598 N N . GLY A 1 78 ? 9.231 -2.324 -16.262 1.00 90.00 78 GLY A N 1
ATOM 599 C CA . GLY A 1 78 ? 9.129 -2.490 -17.713 1.00 90.00 78 GLY A CA 1
ATOM 600 C C . GLY A 1 78 ? 7.710 -2.801 -18.208 1.00 90.00 78 GLY A C 1
ATOM 601 O O . GLY A 1 78 ? 7.529 -3.063 -19.394 1.00 90.00 78 GLY A O 1
ATOM 602 N N . CYS A 1 79 ? 6.715 -2.766 -17.319 1.00 84.62 79 CYS A N 1
ATOM 603 C CA . CYS A 1 79 ? 5.294 -2.978 -17.589 1.00 84.62 79 CYS A CA 1
ATOM 604 C C . CYS A 1 79 ? 4.446 -2.181 -16.583 1.00 84.62 79 CYS A C 1
ATOM 606 O O . CYS A 1 79 ? 4.964 -1.746 -15.554 1.00 84.62 79 CYS A O 1
ATOM 608 N N . SER A 1 80 ? 3.152 -1.998 -16.855 1.00 87.88 80 SER A N 1
ATOM 609 C CA . SER A 1 80 ? 2.242 -1.203 -16.017 1.00 87.88 80 SER A CA 1
ATOM 610 C C . SER A 1 80 ? 2.718 0.243 -15.720 1.00 87.88 80 SER A C 1
ATOM 612 O O . SER A 1 80 ? 3.511 0.848 -16.453 1.00 87.88 80 SER A O 1
ATOM 614 N N . PHE A 1 81 ? 2.185 0.839 -14.649 1.00 87.00 81 PHE A N 1
ATOM 615 C CA . PHE A 1 81 ? 2.291 2.252 -14.313 1.00 87.00 81 PHE A CA 1
ATOM 616 C C . PHE A 1 81 ? 2.686 2.482 -12.855 1.00 87.00 81 PHE A C 1
ATOM 618 O O . PHE A 1 81 ? 2.313 1.732 -11.953 1.00 87.00 81 PHE A O 1
ATOM 625 N N . VAL A 1 82 ? 3.396 3.579 -12.616 1.00 91.19 82 VAL A N 1
ATOM 626 C CA . VAL A 1 82 ? 3.453 4.205 -11.300 1.00 91.19 82 VAL A CA 1
ATOM 627 C C . VAL A 1 82 ? 2.300 5.191 -11.138 1.00 91.19 82 VAL A C 1
ATOM 629 O O . VAL A 1 82 ? 1.881 5.817 -12.116 1.00 91.19 82 VAL A O 1
ATOM 632 N N . PHE A 1 83 ? 1.796 5.353 -9.917 1.00 93.00 83 PHE A N 1
ATOM 633 C CA . PHE A 1 83 ? 0.695 6.271 -9.609 1.00 93.00 83 PHE A CA 1
ATOM 634 C C . PHE A 1 83 ? 1.014 7.198 -8.430 1.00 93.00 83 PHE A C 1
ATOM 636 O O . PHE A 1 83 ? 1.676 6.804 -7.468 1.00 93.00 83 PHE A O 1
ATOM 643 N N . GLY A 1 84 ? 0.541 8.443 -8.520 1.00 92.50 84 GLY A N 1
ATOM 644 C CA . GLY A 1 84 ? 0.695 9.467 -7.487 1.00 92.50 84 GLY A CA 1
ATOM 645 C C . GLY A 1 84 ? -0.367 9.414 -6.386 1.00 92.50 84 GLY A C 1
ATOM 646 O O . GLY A 1 84 ? -1.414 8.777 -6.521 1.00 92.50 84 GLY A O 1
ATOM 647 N N . SER A 1 85 ? -0.102 10.126 -5.289 1.00 93.56 85 SER A N 1
ATOM 648 C CA . SER A 1 85 ? -1.042 10.293 -4.165 1.00 93.56 85 SER A CA 1
ATOM 649 C C . SER A 1 85 ? -2.358 10.957 -4.600 1.00 93.56 85 SER A C 1
ATOM 651 O O . SER A 1 85 ? -3.429 10.562 -4.146 1.00 93.56 85 SER A O 1
ATOM 653 N N . ASP A 1 86 ? -2.309 11.881 -5.564 1.00 92.75 86 ASP A N 1
ATOM 654 C CA . ASP A 1 86 ? -3.483 12.546 -6.142 1.00 92.75 86 ASP A CA 1
ATOM 655 C C . ASP A 1 86 ? -4.495 11.549 -6.725 1.00 92.75 86 ASP A C 1
ATOM 657 O O . ASP A 1 86 ? -5.698 11.639 -6.462 1.00 92.75 86 ASP A O 1
ATOM 661 N N . VAL A 1 87 ? -3.997 10.544 -7.451 1.00 89.19 87 VAL A N 1
ATOM 662 C CA . VAL A 1 87 ? -4.818 9.464 -8.003 1.00 89.19 87 VAL A CA 1
ATOM 663 C C . VAL A 1 87 ? -5.440 8.645 -6.882 1.00 89.19 87 VAL A C 1
ATOM 665 O O . VAL A 1 87 ? -6.633 8.347 -6.921 1.00 89.19 87 VAL A O 1
ATOM 668 N N . VAL A 1 88 ? -4.645 8.266 -5.880 1.00 89.81 88 VAL A N 1
ATOM 669 C CA . VAL A 1 88 ? -5.117 7.412 -4.785 1.00 89.81 88 VAL A CA 1
ATOM 670 C C . VAL A 1 88 ? -6.211 8.110 -3.985 1.00 89.81 88 VAL A C 1
ATOM 672 O O . VAL A 1 88 ? -7.234 7.487 -3.700 1.00 89.81 88 VAL A O 1
ATOM 675 N N . VAL A 1 89 ? -6.025 9.386 -3.641 1.00 90.12 89 VAL A N 1
ATOM 676 C CA . VAL A 1 89 ? -7.001 10.177 -2.881 1.00 90.12 89 VAL A CA 1
ATOM 677 C C . VAL A 1 89 ? -8.326 10.272 -3.641 1.00 90.12 89 VAL A C 1
ATOM 679 O O . VAL A 1 89 ? -9.369 9.905 -3.090 1.00 90.12 89 VAL A O 1
ATOM 682 N N . ASP A 1 90 ? -8.290 10.671 -4.918 1.00 86.00 90 ASP A N 1
ATOM 683 C CA . ASP A 1 90 ? -9.484 10.771 -5.772 1.00 86.00 90 ASP A CA 1
ATOM 684 C C . ASP A 1 90 ? -10.190 9.413 -5.925 1.00 86.00 90 ASP A C 1
ATOM 686 O O . ASP A 1 90 ? -11.417 9.314 -5.820 1.00 86.00 90 ASP A O 1
ATOM 690 N N . ARG A 1 91 ? -9.426 8.332 -6.127 1.00 80.88 91 ARG A N 1
ATOM 691 C CA . ARG A 1 91 ? -9.983 6.981 -6.284 1.00 80.88 91 ARG A CA 1
ATOM 692 C C . ARG A 1 91 ? -10.591 6.475 -4.987 1.00 80.88 91 ARG A C 1
ATOM 694 O O . ARG A 1 91 ? -11.731 6.023 -5.024 1.00 80.88 91 ARG A O 1
ATOM 701 N N . CYS A 1 92 ? -9.913 6.614 -3.847 1.00 81.62 92 CYS A N 1
ATOM 702 C CA . CYS A 1 92 ? -10.459 6.213 -2.549 1.00 81.62 92 CYS A CA 1
ATOM 703 C C . CYS A 1 92 ? -11.782 6.927 -2.254 1.00 81.62 92 CYS A C 1
ATOM 705 O O . CYS A 1 92 ? -12.742 6.280 -1.831 1.00 81.62 92 CYS A O 1
ATOM 707 N N . GLN A 1 93 ? -11.863 8.229 -2.550 1.00 82.69 93 GLN A N 1
ATOM 708 C CA . GLN A 1 93 ? -13.082 9.016 -2.385 1.00 82.69 93 GLN A CA 1
ATOM 709 C C . GLN A 1 93 ? -14.216 8.529 -3.295 1.00 82.69 93 GLN A C 1
ATOM 711 O O . GLN A 1 93 ? -15.317 8.272 -2.810 1.00 82.69 93 GLN A O 1
ATOM 716 N N . LYS A 1 94 ? -13.962 8.364 -4.598 1.00 78.00 94 LYS A N 1
ATOM 717 C CA . LYS A 1 94 ? -14.977 7.904 -5.566 1.00 78.00 94 LYS A CA 1
ATOM 718 C C . LYS A 1 94 ? -15.455 6.481 -5.290 1.00 78.00 94 LYS A C 1
ATOM 720 O O . LYS A 1 94 ? -16.623 6.163 -5.492 1.00 78.00 94 LYS A O 1
ATOM 725 N N . MET A 1 95 ? -14.552 5.634 -4.814 1.00 72.94 95 MET A N 1
ATOM 726 C CA . MET A 1 95 ? -14.830 4.259 -4.420 1.00 72.94 95 MET A CA 1
ATOM 727 C C . MET A 1 95 ? -15.540 4.181 -3.059 1.00 72.94 95 MET A C 1
ATOM 729 O O . MET A 1 95 ? -16.253 3.222 -2.789 1.00 72.94 95 MET A O 1
ATOM 733 N N . GLY A 1 96 ? -15.371 5.165 -2.176 1.00 77.06 96 GLY A N 1
ATOM 734 C CA . GLY A 1 96 ? -15.840 5.059 -0.793 1.00 77.06 96 GLY A CA 1
ATOM 735 C C . GLY A 1 96 ? -15.057 4.017 0.016 1.00 77.06 96 GLY A C 1
ATOM 736 O O . GLY A 1 96 ? -15.617 3.359 0.894 1.00 77.06 96 GLY A O 1
ATOM 737 N N . ILE A 1 97 ? -13.770 3.827 -0.295 1.00 79.19 97 ILE A N 1
ATOM 738 C CA . ILE A 1 97 ? -12.851 3.008 0.513 1.00 79.19 97 ILE A CA 1
ATOM 739 C C . ILE A 1 97 ? -11.964 3.888 1.379 1.00 79.19 97 ILE A C 1
ATOM 741 O O . ILE A 1 97 ? -11.705 5.050 1.066 1.00 79.19 97 ILE A O 1
ATOM 745 N N . LEU A 1 98 ? -11.485 3.314 2.479 1.00 81.00 98 LEU A N 1
ATOM 746 C CA . LEU A 1 98 ? -10.635 4.038 3.414 1.00 81.00 98 LEU A CA 1
ATOM 747 C C . LEU A 1 98 ? -9.215 4.197 2.861 1.00 81.00 98 LEU A C 1
ATOM 749 O O . LEU A 1 98 ? -8.654 5.292 2.918 1.00 81.00 98 LEU A O 1
ATOM 753 N N . MET A 1 99 ? -8.663 3.093 2.354 1.00 86.31 99 MET A N 1
ATOM 754 C CA . MET A 1 99 ? -7.285 2.975 1.886 1.00 86.31 99 MET A CA 1
ATOM 755 C C . MET A 1 99 ? -7.097 1.720 1.020 1.00 86.31 99 MET A C 1
ATOM 757 O O . MET A 1 99 ? -7.904 0.782 1.058 1.00 86.31 99 MET A O 1
ATOM 761 N N . ILE A 1 100 ? -5.979 1.686 0.304 1.00 88.56 100 ILE A N 1
ATOM 762 C CA . ILE A 1 100 ? -5.455 0.539 -0.432 1.00 88.56 100 ILE A CA 1
ATOM 763 C C . ILE A 1 100 ? -4.368 -0.122 0.416 1.00 88.56 100 ILE A C 1
ATOM 765 O O . ILE A 1 100 ? -3.427 0.533 0.856 1.00 88.56 100 ILE A O 1
ATOM 769 N N . VAL A 1 101 ? -4.459 -1.434 0.616 1.00 91.06 101 VAL A N 1
ATOM 770 C CA . VAL A 1 101 ? -3.396 -2.231 1.235 1.00 91.06 101 VAL A CA 1
ATOM 771 C C . VAL A 1 101 ? -2.793 -3.100 0.142 1.00 91.06 101 VAL A C 1
ATOM 773 O O . VAL A 1 101 ? -3.508 -3.822 -0.543 1.00 91.06 101 VAL A O 1
ATOM 776 N N . ARG A 1 102 ? -1.483 -3.049 -0.057 1.00 92.94 102 ARG A N 1
ATOM 777 C CA . ARG A 1 102 ? -0.801 -3.782 -1.128 1.00 92.94 102 ARG A CA 1
ATOM 778 C C . ARG A 1 102 ? 0.455 -4.471 -0.626 1.00 92.94 102 ARG A C 1
ATOM 780 O O . ARG A 1 102 ? 0.964 -4.154 0.441 1.00 92.94 102 ARG A O 1
ATOM 787 N N . GLY A 1 103 ? 0.965 -5.400 -1.426 1.00 92.19 103 GLY A N 1
ATOM 788 C CA . GLY A 1 103 ? 2.317 -5.937 -1.287 1.00 92.19 103 GLY A CA 1
ATOM 789 C C . GLY A 1 103 ? 3.253 -5.425 -2.382 1.00 92.19 103 GLY A C 1
ATOM 790 O O . GLY A 1 103 ? 3.191 -4.259 -2.767 1.00 92.19 103 GLY A O 1
ATOM 791 N N . HIS A 1 104 ? 4.048 -6.350 -2.928 1.00 92.50 104 HIS A N 1
ATOM 792 C CA . HIS A 1 104 ? 4.903 -6.206 -4.116 1.00 92.50 104 HIS A CA 1
ATOM 793 C C . HIS A 1 104 ? 6.264 -5.514 -3.917 1.00 92.50 104 HIS A C 1
ATOM 795 O O . HIS A 1 104 ? 7.269 -6.073 -4.356 1.00 92.50 104 HIS A O 1
ATOM 801 N N . GLN A 1 105 ? 6.339 -4.373 -3.231 1.00 93.06 105 GLN A N 1
ATOM 802 C CA . GLN A 1 105 ? 7.614 -3.693 -2.958 1.00 93.06 105 GLN A CA 1
ATOM 803 C C . GLN A 1 105 ? 8.204 -4.138 -1.612 1.00 93.06 105 GLN A C 1
ATOM 805 O O . GLN A 1 105 ? 7.490 -4.231 -0.613 1.00 93.06 105 GLN A O 1
ATOM 810 N N . ALA A 1 106 ? 9.507 -4.437 -1.591 1.00 91.94 106 ALA A N 1
ATOM 811 C CA . ALA A 1 106 ? 10.230 -4.691 -0.349 1.00 91.94 106 ALA A CA 1
ATOM 812 C C . ALA A 1 106 ? 10.446 -3.365 0.391 1.00 91.94 106 ALA A C 1
ATOM 814 O O . ALA A 1 106 ? 10.900 -2.397 -0.211 1.00 91.94 106 ALA A O 1
ATOM 815 N N . VAL A 1 107 ? 10.121 -3.339 1.683 1.00 93.56 107 VAL A N 1
ATOM 816 C CA . VAL A 1 107 ? 10.251 -2.160 2.551 1.00 93.56 107 VAL A CA 1
ATOM 817 C C . VAL A 1 107 ? 10.967 -2.544 3.840 1.00 93.56 107 VAL A C 1
ATOM 819 O O . VAL A 1 107 ? 10.765 -3.644 4.368 1.00 93.56 107 VAL A O 1
ATOM 822 N N . ASP A 1 108 ? 11.803 -1.644 4.351 1.00 93.50 108 ASP A N 1
ATOM 823 C CA . ASP A 1 108 ? 12.770 -1.946 5.413 1.00 93.50 108 ASP A CA 1
ATOM 824 C C . ASP A 1 108 ? 12.113 -2.421 6.712 1.00 93.50 108 ASP A C 1
ATOM 826 O O . ASP A 1 108 ? 12.558 -3.387 7.332 1.00 93.50 108 ASP A O 1
ATOM 830 N N . GLU A 1 109 ? 11.004 -1.801 7.106 1.00 94.38 109 GLU A N 1
ATOM 831 C CA . GLU A 1 109 ? 10.295 -2.123 8.347 1.00 94.38 109 GLU A CA 1
ATOM 832 C C . GLU A 1 109 ? 9.208 -3.197 8.162 1.00 94.38 109 GLU A C 1
ATOM 834 O O . GLU A 1 109 ? 8.452 -3.502 9.088 1.00 94.38 109 GLU A O 1
ATOM 839 N N . GLY A 1 110 ? 9.121 -3.805 6.976 1.00 93.69 110 GLY A N 1
ATOM 840 C CA . GLY A 1 110 ? 8.072 -4.764 6.625 1.00 93.69 110 GLY A CA 1
ATOM 841 C C . GLY A 1 110 ? 6.701 -4.126 6.377 1.00 93.69 110 GLY A C 1
ATOM 842 O O . GLY A 1 110 ? 5.780 -4.814 5.941 1.00 93.69 110 GLY A O 1
ATOM 843 N N . PHE A 1 111 ? 6.553 -2.824 6.616 1.00 95.62 111 PHE A N 1
ATOM 844 C CA . PHE A 1 111 ? 5.436 -2.022 6.138 1.00 95.62 111 PHE A CA 1
ATOM 845 C C . PHE A 1 111 ? 5.880 -0.580 5.854 1.00 95.62 111 PHE A C 1
ATOM 847 O O . PHE A 1 111 ? 6.861 -0.111 6.427 1.00 95.62 111 PHE A O 1
ATOM 854 N N . GLU A 1 112 ? 5.135 0.115 5.004 1.00 95.00 112 GLU A N 1
ATOM 855 C CA . GLU A 1 112 ? 5.255 1.548 4.734 1.00 95.00 112 GLU A CA 1
ATOM 856 C C . GLU A 1 112 ? 3.850 2.139 4.573 1.00 95.00 112 GLU A C 1
ATOM 858 O O . GLU A 1 112 ? 2.959 1.485 4.026 1.00 95.00 112 GLU A O 1
ATOM 863 N N . ILE A 1 113 ? 3.639 3.355 5.077 1.00 92.88 113 ILE A N 1
ATOM 864 C CA . ILE A 1 113 ? 2.372 4.084 4.962 1.00 92.88 113 ILE A CA 1
ATOM 865 C C . ILE A 1 113 ? 2.649 5.358 4.172 1.00 92.88 113 ILE A C 1
ATOM 867 O O . ILE A 1 113 ? 3.557 6.112 4.525 1.00 92.88 113 ILE A O 1
ATOM 871 N N . SER A 1 114 ? 1.868 5.602 3.121 1.00 92.25 114 SER A N 1
ATOM 872 C CA . SER A 1 114 ? 1.975 6.835 2.344 1.00 92.25 114 SER A CA 1
ATOM 873 C C . SER A 1 114 ? 1.650 8.066 3.208 1.00 92.25 114 SER A C 1
ATOM 875 O O . SER A 1 114 ? 0.873 7.958 4.159 1.00 92.25 114 SER A O 1
ATOM 877 N N . PRO A 1 115 ? 2.194 9.257 2.890 1.00 88.81 115 PRO A N 1
ATOM 878 C CA . PRO A 1 115 ? 1.955 10.469 3.682 1.00 88.81 115 PRO A CA 1
ATOM 879 C C . PRO A 1 115 ? 0.472 10.828 3.867 1.00 88.81 115 PRO A C 1
ATOM 881 O O . PRO A 1 115 ? 0.081 11.297 4.929 1.00 88.81 115 PRO A O 1
ATOM 884 N N . ASP A 1 116 ? -0.360 10.550 2.861 1.00 89.00 116 ASP A N 1
ATOM 885 C CA . ASP A 1 116 ? -1.820 10.742 2.881 1.00 89.00 116 ASP A CA 1
ATOM 886 C C . ASP A 1 116 ? -2.588 9.632 3.632 1.00 89.00 116 ASP A C 1
ATOM 888 O O . ASP A 1 116 ? -3.818 9.659 3.709 1.00 89.00 116 ASP A O 1
ATOM 892 N N . ARG A 1 117 ? -1.876 8.623 4.156 1.00 90.44 117 ARG A N 1
ATOM 893 C CA . ARG A 1 117 ? -2.411 7.435 4.840 1.00 90.44 117 ARG A CA 1
ATOM 894 C C . ARG A 1 117 ? -3.405 6.618 4.001 1.00 90.44 117 ARG A C 1
ATOM 896 O O . ARG A 1 117 ? -4.180 5.835 4.556 1.00 90.44 117 ARG A O 1
ATOM 903 N N . LYS A 1 118 ? -3.392 6.771 2.671 1.00 88.94 118 LYS A N 1
ATOM 904 C CA . LYS A 1 118 ? -4.290 6.065 1.742 1.00 88.94 118 LYS A CA 1
ATOM 905 C C . LYS A 1 118 ? -3.691 4.810 1.121 1.00 88.94 118 LYS A C 1
ATOM 907 O O . LYS A 1 118 ? -4.455 4.003 0.595 1.00 88.94 118 LYS A O 1
ATOM 912 N N . VAL A 1 119 ? -2.379 4.606 1.197 1.00 93.00 119 VAL A N 1
ATOM 913 C CA . VAL A 1 119 ? -1.706 3.380 0.751 1.00 93.00 119 VAL A CA 1
ATOM 914 C C . VAL A 1 119 ? -0.886 2.803 1.892 1.00 93.00 119 VAL A C 1
ATOM 916 O O . VAL A 1 119 ? -0.090 3.498 2.519 1.00 93.00 119 VAL A O 1
ATOM 919 N N . ILE A 1 120 ? -1.056 1.507 2.134 1.00 94.06 120 ILE A N 1
ATOM 920 C CA . ILE A 1 120 ? -0.173 0.724 2.995 1.00 94.06 120 ILE A CA 1
ATOM 921 C C . ILE A 1 120 ? 0.520 -0.321 2.129 1.00 94.06 120 ILE A C 1
ATOM 923 O O . ILE A 1 120 ? -0.138 -1.192 1.560 1.00 94.06 120 ILE A O 1
ATOM 927 N N . THR A 1 121 ? 1.846 -0.267 2.071 1.00 95.50 121 THR A N 1
ATOM 928 C CA . THR A 1 121 ? 2.676 -1.316 1.476 1.00 95.50 121 THR A CA 1
ATOM 929 C C . THR A 1 121 ? 3.105 -2.277 2.576 1.00 95.50 121 THR A C 1
ATOM 931 O O . THR A 1 121 ? 3.689 -1.860 3.568 1.00 95.50 121 THR A O 1
ATOM 934 N N . LEU A 1 122 ? 2.809 -3.566 2.422 1.00 95.56 122 LEU A N 1
ATOM 935 C CA . LEU A 1 122 ? 3.166 -4.643 3.342 1.00 95.56 122 LEU A CA 1
ATOM 936 C C . LEU A 1 122 ? 4.172 -5.590 2.705 1.00 95.56 122 LEU A C 1
ATOM 938 O O . LEU A 1 122 ? 4.003 -6.049 1.575 1.00 95.56 122 LEU A O 1
ATOM 942 N N . PHE A 1 123 ? 5.171 -5.982 3.481 1.00 95.19 123 PHE A N 1
ATOM 943 C CA . PHE A 1 123 ? 6.157 -6.954 3.064 1.00 95.19 123 PHE A CA 1
ATOM 944 C C . PHE A 1 123 ? 6.459 -7.935 4.194 1.00 95.19 123 PHE A C 1
ATOM 946 O O . PHE A 1 123 ? 6.956 -7.573 5.257 1.00 95.19 123 PHE A O 1
ATOM 953 N N . SER A 1 124 ? 6.133 -9.208 3.976 1.00 93.44 124 SER A N 1
ATOM 954 C CA . SER A 1 124 ? 6.175 -10.243 5.021 1.00 93.44 124 SER A CA 1
ATOM 955 C C . SER A 1 124 ? 7.368 -11.199 4.896 1.00 93.44 124 SER A C 1
ATOM 957 O O . SER A 1 124 ? 7.419 -12.199 5.608 1.00 93.44 124 SER A O 1
ATOM 959 N N . ALA A 1 125 ? 8.322 -10.912 4.005 1.00 91.56 125 ALA A N 1
ATOM 960 C CA . ALA A 1 125 ? 9.528 -11.712 3.796 1.00 91.56 125 ALA A CA 1
ATOM 961 C C . ALA A 1 125 ? 10.758 -11.008 4.411 1.00 91.56 125 ALA A C 1
ATOM 963 O O . ALA A 1 125 ? 11.401 -10.206 3.734 1.00 91.56 125 ALA A O 1
ATOM 964 N N . PRO A 1 126 ? 11.089 -11.254 5.693 1.00 91.12 126 PRO A N 1
ATOM 965 C CA . PRO A 1 126 ? 12.239 -10.626 6.332 1.00 91.12 126 PRO A CA 1
ATOM 966 C C . PRO A 1 126 ? 13.559 -11.170 5.779 1.00 91.12 126 PRO A C 1
ATOM 968 O O . PRO A 1 126 ? 13.696 -12.371 5.537 1.00 91.12 126 PRO A O 1
ATOM 971 N N . GLY A 1 127 ? 14.562 -10.301 5.675 1.00 87.38 127 GLY A N 1
ATOM 972 C CA . GLY A 1 127 ? 15.880 -10.647 5.153 1.00 87.38 127 GLY A CA 1
ATOM 973 C C . GLY A 1 127 ? 15.839 -11.099 3.693 1.00 87.38 127 GLY A C 1
ATOM 974 O O . GLY A 1 127 ? 16.427 -12.129 3.350 1.00 87.38 127 GLY A O 1
ATOM 975 N N . TYR A 1 128 ? 15.053 -10.391 2.882 1.00 87.56 128 TYR A N 1
ATOM 976 C CA . TYR A 1 128 ? 14.730 -10.747 1.507 1.00 87.56 128 TYR A CA 1
ATOM 977 C C . TYR A 1 128 ? 15.981 -10.951 0.653 1.00 87.56 128 TYR A C 1
ATOM 979 O O . TYR A 1 128 ? 16.967 -10.231 0.799 1.00 87.56 128 TYR A O 1
ATOM 987 N N . GLN A 1 129 ? 15.932 -11.968 -0.214 1.00 83.56 129 GLN A N 1
ATOM 988 C CA . GLN A 1 129 ? 17.016 -12.384 -1.117 1.00 83.56 129 GLN A CA 1
ATOM 989 C C . GLN A 1 129 ? 18.406 -12.498 -0.463 1.00 83.56 129 GLN A C 1
ATOM 991 O O . GLN A 1 129 ? 19.402 -12.324 -1.144 1.00 83.56 129 GLN A O 1
ATOM 996 N N . ASP A 1 130 ? 18.501 -12.729 0.852 1.00 75.38 130 ASP A N 1
ATOM 997 C CA . ASP A 1 130 ? 19.771 -12.781 1.600 1.00 75.38 130 ASP A CA 1
ATOM 998 C C . ASP A 1 130 ? 20.632 -11.498 1.570 1.00 75.38 130 ASP A C 1
ATOM 1000 O O . ASP A 1 130 ? 21.634 -11.418 2.281 1.00 75.38 130 ASP A O 1
ATOM 1004 N N . HIS A 1 131 ? 20.222 -10.478 0.816 1.00 73.00 131 HIS A N 1
ATOM 1005 C CA . HIS A 1 131 ? 20.932 -9.213 0.631 1.00 73.00 131 HIS A CA 1
ATOM 1006 C C . HIS A 1 131 ? 20.336 -8.075 1.459 1.00 73.00 131 HIS A C 1
ATOM 1008 O O . HIS A 1 131 ? 21.051 -7.154 1.848 1.00 73.00 131 HIS A O 1
ATOM 1014 N N . TYR A 1 132 ? 19.038 -8.142 1.757 1.00 79.31 132 TYR A N 1
ATOM 1015 C CA . TYR A 1 132 ? 18.349 -7.111 2.521 1.00 79.31 132 TYR A CA 1
ATOM 1016 C C . TYR A 1 132 ? 18.345 -7.448 4.013 1.00 79.31 132 TYR A C 1
ATOM 1018 O O . TYR A 1 132 ? 18.279 -8.608 4.417 1.00 79.31 132 TYR A O 1
ATOM 1026 N N . VAL A 1 133 ? 18.381 -6.414 4.854 1.00 86.25 133 VAL A N 1
ATOM 1027 C CA . VAL A 1 133 ? 18.223 -6.521 6.318 1.00 86.25 133 VAL A CA 1
ATOM 1028 C C . VAL A 1 133 ? 16.805 -6.161 6.772 1.00 86.25 133 VAL A C 1
ATOM 1030 O O . VAL A 1 133 ? 16.563 -5.941 7.959 1.00 86.25 133 VAL A O 1
ATOM 1033 N N . ASN A 1 134 ? 15.861 -6.126 5.827 1.00 91.94 134 ASN A N 1
ATOM 1034 C CA . ASN A 1 134 ? 14.483 -5.733 6.071 1.00 91.94 134 ASN A CA 1
ATOM 1035 C C . ASN A 1 134 ? 13.776 -6.675 7.060 1.00 91.94 134 ASN A C 1
ATOM 1037 O O . ASN A 1 134 ? 14.023 -7.887 7.113 1.00 91.94 134 ASN A O 1
ATOM 1041 N N . LYS A 1 135 ? 12.833 -6.116 7.811 1.00 93.19 135 LYS A N 1
ATOM 1042 C CA . LYS A 1 135 ? 11.875 -6.852 8.635 1.00 93.19 135 LYS A CA 1
ATOM 1043 C C . LYS A 1 135 ? 10.711 -7.347 7.778 1.00 93.19 135 LYS A C 1
ATOM 1045 O O . LYS A 1 135 ? 10.523 -6.944 6.632 1.00 93.19 135 LYS A O 1
ATOM 1050 N N . GLY A 1 136 ? 9.931 -8.249 8.356 1.00 93.38 136 GLY A N 1
ATOM 1051 C CA . GLY A 1 136 ? 8.626 -8.651 7.859 1.00 93.38 136 GLY A CA 1
ATOM 1052 C C . GLY A 1 136 ? 7.538 -8.055 8.743 1.00 93.38 136 GLY A C 1
ATOM 1053 O O . GLY A 1 136 ? 7.746 -7.897 9.947 1.00 93.38 136 GLY A O 1
ATOM 1054 N N . ALA A 1 137 ? 6.371 -7.759 8.179 1.00 94.81 137 ALA A N 1
ATOM 1055 C CA . ALA A 1 137 ? 5.195 -7.405 8.967 1.00 94.81 137 ALA A CA 1
ATOM 1056 C C . ALA A 1 137 ? 3.932 -8.119 8.478 1.00 94.81 137 ALA A C 1
ATOM 1058 O O . ALA A 1 137 ? 3.823 -8.528 7.320 1.00 94.81 137 ALA A O 1
ATOM 1059 N N . VAL A 1 138 ? 2.971 -8.261 9.388 1.00 92.56 138 VAL A N 1
ATOM 1060 C CA . VAL A 1 138 ? 1.566 -8.549 9.077 1.00 92.56 138 VAL A CA 1
ATOM 1061 C C . VAL A 1 138 ? 0.693 -7.451 9.669 1.00 92.56 138 VAL A C 1
ATOM 1063 O O . VAL A 1 138 ? 0.992 -6.941 10.749 1.00 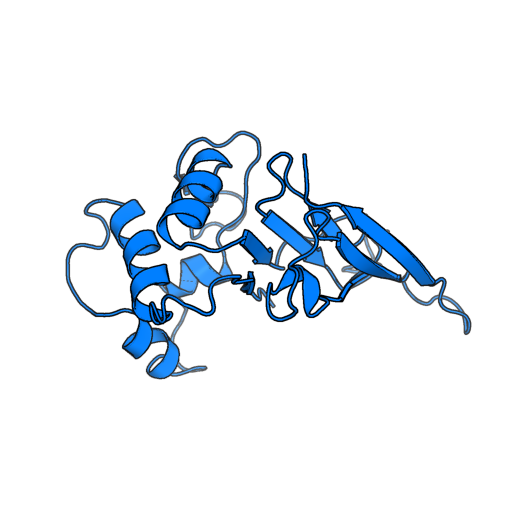92.56 138 VAL A O 1
ATOM 1066 N N . MET A 1 139 ? -0.386 -7.108 8.973 1.00 90.62 139 MET A N 1
ATOM 1067 C CA . MET A 1 139 ? -1.372 -6.130 9.428 1.00 90.62 139 MET A CA 1
ATOM 1068 C C . MET A 1 139 ? -2.584 -6.841 10.022 1.00 90.62 139 MET A C 1
ATOM 1070 O O . MET A 1 139 ? -3.070 -7.827 9.470 1.00 90.62 139 MET A O 1
ATOM 1074 N N . ILE A 1 140 ? -3.074 -6.329 11.143 1.00 86.12 140 ILE A N 1
ATOM 1075 C CA . ILE A 1 140 ? -4.263 -6.804 11.839 1.00 86.12 140 ILE A CA 1
ATOM 1076 C C . ILE A 1 140 ? -5.298 -5.692 11.779 1.00 86.12 140 ILE A C 1
ATOM 1078 O O . ILE A 1 140 ? -5.074 -4.578 12.252 1.00 86.12 140 ILE A O 1
ATOM 1082 N N . VAL A 1 141 ? -6.428 -6.019 11.160 1.00 79.94 141 VAL A N 1
ATOM 1083 C CA . VAL A 1 141 ? -7.549 -5.105 10.963 1.00 79.94 141 VAL A CA 1
ATOM 1084 C C . VAL A 1 141 ? -8.625 -5.457 11.980 1.00 79.94 141 VAL A C 1
ATOM 1086 O O . VAL A 1 141 ? -9.139 -6.576 11.973 1.00 79.94 141 VAL A O 1
ATOM 1089 N N . SER A 1 142 ? -8.943 -4.522 12.873 1.00 73.44 142 SER A N 1
ATOM 1090 C CA . SER A 1 142 ? -10.041 -4.685 13.826 1.00 73.44 142 SER A CA 1
ATOM 1091 C C . SER A 1 142 ? -11.390 -4.373 13.169 1.00 73.44 142 SER A C 1
ATOM 1093 O O . SER A 1 142 ? -11.471 -3.668 12.160 1.00 73.44 142 SER A O 1
ATOM 1095 N N . LEU A 1 143 ? -12.478 -4.875 13.761 1.00 68.25 143 LEU A N 1
ATOM 1096 C CA . LEU A 1 143 ? -13.842 -4.576 13.304 1.00 68.25 143 LEU A CA 1
ATOM 1097 C C . LEU A 1 143 ? -14.182 -3.075 13.394 1.00 68.25 143 LEU A C 1
ATOM 1099 O O . LEU A 1 143 ? -15.013 -2.593 12.624 1.00 68.25 143 LEU A O 1
ATOM 1103 N N . GLU A 1 144 ? -13.506 -2.339 14.279 1.00 64.31 144 GLU A N 1
ATOM 1104 C CA . GLU A 1 144 ? -13.614 -0.881 14.401 1.00 64.31 144 GLU A CA 1
ATOM 1105 C C . GLU A 1 144 ? -13.056 -0.167 13.164 1.00 64.31 144 GLU A C 1
ATOM 1107 O O . GLU A 1 144 ? -13.695 0.741 12.634 1.00 64.31 144 GLU A O 1
ATOM 1112 N N . VAL A 1 145 ? -11.909 -0.620 12.641 1.00 62.22 145 VAL A N 1
ATOM 1113 C CA . VAL A 1 145 ? -11.327 -0.085 11.395 1.00 62.22 145 VAL A CA 1
ATOM 1114 C C . VAL A 1 145 ? -12.263 -0.313 10.206 1.00 62.22 145 VAL A C 1
ATOM 1116 O O . VAL A 1 145 ? -12.371 0.551 9.334 1.00 62.22 145 VAL A O 1
ATOM 1119 N N . LEU A 1 146 ? -12.968 -1.448 10.196 1.00 63.84 146 LEU A N 1
ATOM 1120 C CA . LEU A 1 146 ? -13.944 -1.805 9.162 1.00 63.84 146 LEU A CA 1
ATOM 1121 C C . LEU A 1 146 ? -15.288 -1.073 9.305 1.00 63.84 146 LEU A C 1
ATOM 1123 O O . LEU A 1 146 ? -16.147 -1.223 8.439 1.00 63.84 146 LEU A O 1
ATOM 1127 N N . GLY A 1 147 ? -15.498 -0.301 10.377 1.00 59.22 147 GLY A N 1
ATOM 1128 C CA . GLY A 1 147 ? -16.762 0.401 10.618 1.00 59.22 147 GLY A CA 1
ATOM 1129 C C . GLY A 1 147 ? -17.950 -0.533 10.880 1.00 59.22 147 GLY A C 1
ATOM 1130 O O . GLY A 1 147 ? -19.094 -0.143 10.664 1.00 59.22 147 GLY A O 1
ATOM 1131 N N . ILE A 1 148 ? -17.691 -1.773 11.316 1.00 59.94 148 ILE A N 1
ATOM 1132 C CA . ILE A 1 148 ? -18.72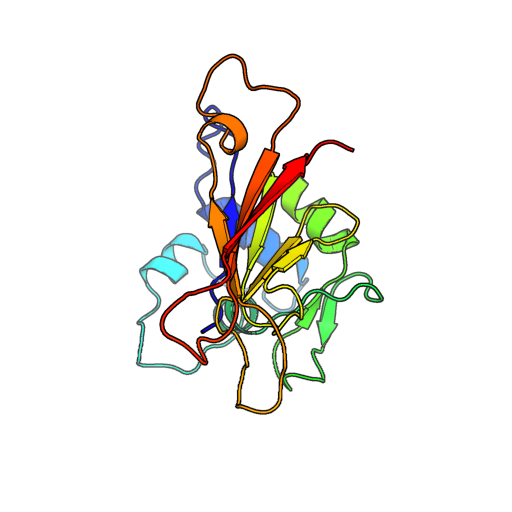9 -2.791 11.560 1.00 59.94 148 ILE A CA 1
ATOM 1133 C C . ILE A 1 148 ? -19.321 -2.652 12.974 1.00 59.94 148 ILE A C 1
ATOM 1135 O O . ILE A 1 148 ? -20.452 -3.064 13.221 1.00 59.94 148 ILE A O 1
ATOM 1139 N N . THR A 1 149 ? -18.587 -2.045 13.908 1.00 52.97 149 THR A N 1
ATOM 1140 C CA . THR A 1 149 ? -19.029 -1.812 15.290 1.00 52.97 149 THR A CA 1
ATOM 1141 C C . THR A 1 149 ? -19.580 -0.397 15.471 1.00 52.97 149 THR A C 1
ATOM 1143 O O . THR A 1 149 ? -18.960 0.569 15.033 1.00 52.97 149 THR A O 1
ATOM 1146 N N . THR A 1 150 ? -20.718 -0.257 16.157 1.00 54.53 150 THR A N 1
ATOM 1147 C CA . THR A 1 150 ? -21.287 1.043 16.556 1.00 54.53 150 THR A CA 1
ATOM 1148 C C . THR A 1 150 ? -21.073 1.306 18.053 1.00 54.53 150 THR A C 1
ATOM 1150 O O . THR A 1 150 ? -21.386 0.415 18.845 1.00 54.53 150 THR A O 1
ATOM 1153 N N . PRO A 1 151 ? -20.639 2.513 18.465 1.00 56.84 151 PRO A N 1
ATOM 1154 C CA . PRO A 1 151 ? -20.244 3.638 17.617 1.00 56.84 151 PRO A CA 1
ATOM 1155 C C . PRO A 1 151 ? -18.916 3.352 16.904 1.00 56.84 151 PRO A C 1
ATOM 1157 O O . PRO A 1 151 ? -18.015 2.738 17.471 1.00 56.84 151 PRO A O 1
ATOM 1160 N N . VAL A 1 152 ? -18.795 3.799 15.653 1.00 57.38 152 VAL A N 1
ATOM 1161 C CA . VAL A 1 152 ? -17.510 3.754 14.948 1.00 57.38 152 VAL A CA 1
ATOM 1162 C C . VAL A 1 152 ? -16.598 4.753 15.655 1.00 57.38 152 VAL A C 1
ATOM 1164 O O . VAL A 1 152 ? -16.857 5.955 15.601 1.00 57.38 152 VAL A O 1
ATOM 1167 N N . SER A 1 153 ? -15.579 4.260 16.362 1.00 54.94 153 SER A N 1
ATOM 1168 C CA . SER A 1 153 ? -14.560 5.114 16.978 1.00 54.94 153 SER A CA 1
ATOM 1169 C C . SER A 1 153 ? -13.952 6.039 15.916 1.00 54.94 153 SER A C 1
ATOM 1171 O O . SER A 1 153 ? -13.643 5.595 14.805 1.00 54.94 153 SER A O 1
ATOM 1173 N N . ALA A 1 154 ? -13.796 7.323 16.249 1.00 56.88 154 ALA A N 1
ATOM 1174 C CA . ALA A 1 154 ? -13.122 8.294 15.387 1.00 56.88 154 ALA A CA 1
ATOM 1175 C C . ALA A 1 154 ? -11.645 7.916 15.163 1.00 56.88 154 ALA A C 1
ATOM 1177 O O . ALA A 1 154 ? -11.107 8.126 14.076 1.00 56.88 154 ALA A O 1
ATOM 1178 N N . ASP A 1 155 ? -11.030 7.261 16.152 1.00 62.53 155 ASP A N 1
ATOM 1179 C CA . ASP A 1 155 ? -9.630 6.847 16.127 1.00 62.53 155 ASP A CA 1
ATOM 1180 C C . ASP A 1 155 ? -9.489 5.430 15.572 1.00 62.53 155 ASP A C 1
ATOM 1182 O O . ASP A 1 155 ? -9.274 4.446 16.287 1.00 62.53 155 ASP A O 1
ATOM 1186 N N . ARG A 1 156 ? -9.614 5.314 14.249 1.00 72.75 156 ARG A N 1
ATOM 1187 C CA . ARG A 1 156 ? -9.342 4.053 13.550 1.00 72.75 156 ARG A CA 1
ATOM 1188 C C . ARG A 1 156 ? -7.854 3.764 13.627 1.00 72.75 156 ARG A C 1
ATOM 1190 O O . ARG A 1 156 ? -7.053 4.484 13.045 1.00 72.75 156 ARG A O 1
ATOM 1197 N N . THR A 1 157 ? -7.487 2.698 14.321 1.00 78.81 157 THR A N 1
ATOM 1198 C CA . THR A 1 157 ? -6.087 2.315 14.512 1.00 78.81 157 THR A CA 1
ATOM 1199 C C . THR A 1 157 ? -5.781 1.043 13.741 1.00 78.81 157 THR A C 1
ATOM 1201 O O . THR A 1 157 ? -6.469 0.038 13.901 1.00 78.81 157 THR A O 1
ATOM 1204 N N . VAL A 1 158 ? -4.729 1.066 12.926 1.00 84.62 158 VAL A N 1
ATOM 1205 C CA . VAL A 1 158 ? -4.209 -0.135 12.267 1.00 84.62 158 VAL A CA 1
ATOM 1206 C C . VAL A 1 158 ? -3.043 -0.676 13.086 1.00 84.62 158 VAL A C 1
ATOM 1208 O O . VAL A 1 158 ? -2.133 0.069 13.452 1.00 84.62 158 VAL A O 1
ATOM 1211 N N . THR A 1 159 ? -3.061 -1.978 13.373 1.00 88.88 159 THR A N 1
ATOM 1212 C CA . THR A 1 159 ? -2.006 -2.638 14.145 1.00 88.88 159 THR A CA 1
ATOM 1213 C C . THR A 1 159 ? -1.172 -3.546 13.253 1.00 88.88 159 THR A C 1
ATOM 1215 O O . THR A 1 159 ? -1.695 -4.344 12.481 1.00 88.88 159 THR A O 1
ATOM 1218 N N . PHE A 1 160 ? 0.143 -3.475 13.406 1.00 91.75 160 PHE A N 1
ATOM 1219 C CA . PHE A 1 160 ? 1.118 -4.311 12.734 1.00 91.75 160 PHE A CA 1
ATOM 1220 C C . PHE A 1 160 ? 1.847 -5.184 13.746 1.00 91.75 160 PHE A C 1
ATOM 1222 O O . PHE A 1 160 ? 2.253 -4.732 14.819 1.00 91.75 160 PHE A O 1
ATOM 1229 N N . LYS A 1 161 ? 2.070 -6.437 13.365 1.00 92.44 161 LYS A N 1
ATOM 1230 C CA . LYS A 1 161 ? 3.013 -7.330 14.030 1.00 92.44 161 LYS A CA 1
ATOM 1231 C C . LYS A 1 161 ? 4.241 -7.466 13.139 1.00 92.44 161 LYS A C 1
ATOM 1233 O O . LYS A 1 161 ? 4.184 -8.130 12.104 1.00 92.44 161 LYS A O 1
ATOM 1238 N N . GLN A 1 162 ? 5.340 -6.847 13.550 1.00 93.38 162 GLN A N 1
ATOM 1239 C CA . GLN A 1 162 ? 6.640 -6.957 12.897 1.00 93.38 162 GLN A CA 1
ATOM 1240 C C . GLN A 1 162 ? 7.420 -8.163 13.421 1.00 93.38 162 GLN A C 1
ATOM 1242 O O . GLN A 1 162 ? 7.290 -8.544 14.588 1.00 93.38 162 GLN A O 1
ATOM 1247 N N . PHE A 1 163 ? 8.258 -8.740 12.567 1.00 90.62 163 PHE A N 1
ATOM 1248 C CA . PHE A 1 163 ? 9.138 -9.855 12.890 1.00 90.62 163 PHE A CA 1
ATOM 1249 C C . PHE A 1 163 ? 10.422 -9.814 12.055 1.00 90.62 163 PHE A C 1
ATOM 1251 O O . PHE A 1 163 ? 10.426 -9.401 10.896 1.00 90.62 163 PHE A O 1
ATOM 1258 N N . THR A 1 164 ? 11.534 -10.247 12.644 1.00 90.12 164 THR A N 1
ATOM 1259 C CA . THR A 1 164 ? 12.839 -10.319 11.972 1.00 90.12 164 THR A CA 1
ATOM 1260 C C . THR A 1 164 ? 13.096 -11.700 11.377 1.00 90.12 164 THR A C 1
ATOM 1262 O O . THR A 1 164 ? 12.434 -12.692 11.707 1.00 90.12 164 THR A O 1
ATOM 1265 N N . ARG A 1 165 ? 14.086 -11.780 10.479 1.00 83.06 165 ARG A N 1
ATOM 1266 C CA . ARG A 1 165 ? 14.545 -13.059 9.943 1.00 83.06 165 ARG A CA 1
ATOM 1267 C C . ARG A 1 165 ? 15.149 -13.878 11.075 1.00 83.06 165 ARG A C 1
ATOM 1269 O O . ARG A 1 165 ? 16.006 -13.418 11.825 1.00 83.06 165 ARG A O 1
ATOM 1276 N N . GLN A 1 166 ? 14.702 -15.118 11.178 1.00 68.00 166 GLN A N 1
ATOM 1277 C CA . GLN A 1 166 ? 15.071 -16.001 12.267 1.00 68.00 166 GLN A CA 1
ATOM 1278 C C . GLN A 1 166 ? 16.507 -16.516 12.067 1.00 68.00 166 GLN A C 1
ATOM 1280 O O . GLN A 1 166 ? 16.740 -17.384 11.233 1.00 68.00 166 GLN A O 1
ATOM 1285 N N . LYS A 1 167 ? 17.472 -15.979 12.827 1.00 59.38 167 LYS A N 1
ATOM 1286 C CA . LYS A 1 167 ? 18.815 -16.581 12.976 1.00 59.38 167 LYS A CA 1
ATOM 1287 C C . LYS A 1 167 ? 18.913 -17.526 14.186 1.00 59.38 167 LYS A C 1
ATOM 1289 O O . LYS A 1 167 ? 19.829 -18.334 14.235 1.00 59.38 167 LYS A O 1
ATOM 1294 N N . CYS A 1 168 ? 17.978 -17.453 15.143 1.00 54.75 168 CYS A N 1
ATOM 1295 C CA . CYS A 1 168 ? 17.977 -18.243 16.383 1.00 54.75 168 CYS A CA 1
ATOM 1296 C C . CYS A 1 168 ? 16.544 -18.624 16.826 1.00 54.75 168 CYS A C 1
ATOM 1298 O O . CYS A 1 168 ? 15.567 -18.093 16.300 1.00 54.75 168 CYS A O 1
ATOM 1300 N N . MET A 1 169 ? 16.391 -19.534 17.800 1.00 56.22 169 MET A N 1
ATOM 1301 C CA . MET A 1 169 ? 15.084 -20.106 18.203 1.00 56.22 169 MET A CA 1
ATOM 1302 C C . MET A 1 169 ? 14.053 -19.093 18.749 1.00 56.22 169 MET A C 1
ATOM 1304 O O . MET A 1 169 ? 12.871 -19.421 18.817 1.00 56.22 169 MET A O 1
ATOM 1308 N N . LYS A 1 170 ? 14.447 -17.858 19.089 1.00 56.62 170 LYS A N 1
ATOM 1309 C CA . LYS A 1 170 ? 13.528 -16.780 19.493 1.00 56.62 170 LYS A CA 1
ATOM 1310 C C . LYS A 1 170 ? 13.343 -15.790 18.339 1.00 56.62 170 LYS A C 1
ATOM 1312 O O . LYS A 1 170 ? 14.323 -15.301 17.788 1.00 56.62 170 LYS A O 1
ATOM 1317 N N . ARG A 1 171 ? 12.090 -15.521 17.958 1.00 64.12 171 ARG A N 1
ATOM 1318 C CA . ARG A 1 171 ? 11.740 -14.448 17.014 1.00 64.12 171 ARG A CA 1
ATOM 1319 C C . ARG A 1 171 ? 11.535 -13.160 17.797 1.00 64.12 171 ARG A C 1
ATOM 1321 O O . ARG A 1 171 ? 10.697 -13.146 18.697 1.00 64.12 171 ARG A O 1
ATOM 1328 N N . ASP A 1 172 ? 12.232 -12.097 17.412 1.00 75.12 172 ASP A N 1
ATOM 1329 C CA . ASP A 1 172 ? 11.916 -10.762 17.908 1.00 75.12 172 ASP A CA 1
ATOM 1330 C C . ASP A 1 172 ? 10.640 -10.289 17.222 1.00 75.12 172 ASP A C 1
ATOM 1332 O O . ASP A 1 172 ? 10.577 -10.162 15.996 1.00 75.12 172 ASP A O 1
ATOM 1336 N N . VAL A 1 173 ? 9.600 -10.093 18.026 1.00 80.62 173 VAL A N 1
ATOM 1337 C CA . VAL A 1 173 ? 8.279 -9.664 17.579 1.00 80.62 173 VAL A CA 1
ATOM 1338 C C . VAL A 1 173 ? 7.971 -8.325 18.222 1.00 80.62 173 VAL A C 1
ATOM 1340 O O . VAL A 1 173 ? 8.063 -8.188 19.441 1.00 80.62 173 VAL A O 1
ATOM 1343 N N . LYS A 1 174 ? 7.556 -7.355 17.407 1.00 87.94 174 LYS A N 1
ATOM 1344 C CA . LYS A 1 174 ? 7.135 -6.031 17.871 1.00 87.94 174 LYS A CA 1
ATOM 1345 C C . LYS A 1 174 ? 5.725 -5.730 17.384 1.00 87.94 174 LYS A C 1
ATOM 1347 O O . LYS A 1 174 ? 5.403 -5.963 16.222 1.00 87.94 174 LYS A O 1
ATOM 1352 N N . TRP A 1 175 ? 4.903 -5.203 18.281 1.00 88.94 175 TRP A N 1
ATOM 1353 C CA . TRP A 1 175 ? 3.574 -4.696 17.967 1.00 88.94 175 TRP A CA 1
ATOM 1354 C C . TRP A 1 175 ? 3.645 -3.184 17.780 1.00 88.94 175 TRP A C 1
ATOM 1356 O O . TRP A 1 175 ? 4.236 -2.489 18.607 1.00 88.94 175 TRP A O 1
ATOM 1366 N N . ILE A 1 176 ? 3.078 -2.686 16.685 1.00 86.56 176 ILE A N 1
ATOM 1367 C CA . ILE A 1 176 ? 3.002 -1.258 16.372 1.00 86.56 176 ILE A CA 1
ATOM 1368 C C . ILE A 1 176 ? 1.554 -0.927 16.036 1.00 86.56 176 ILE A C 1
ATOM 1370 O O . ILE A 1 176 ? 0.981 -1.554 15.157 1.00 86.56 176 ILE A O 1
ATOM 1374 N N . SER A 1 177 ? 0.980 0.065 16.706 1.00 86.12 177 SER A N 1
ATOM 1375 C CA . SER A 1 177 ? -0.361 0.575 16.415 1.00 86.12 177 SER A CA 1
ATOM 1376 C C . SER A 1 177 ? -0.248 2.004 15.908 1.00 86.12 177 SER A C 1
ATOM 1378 O O . SER A 1 177 ? 0.429 2.818 16.533 1.00 86.12 177 SER A O 1
ATOM 1380 N N . ILE A 1 178 ? -0.877 2.293 14.770 1.00 82.50 178 ILE A N 1
ATOM 1381 C CA . ILE A 1 178 ? -0.820 3.599 14.112 1.00 82.50 178 ILE A CA 1
ATOM 1382 C C . ILE A 1 178 ? -2.250 4.129 13.959 1.00 82.50 178 ILE A C 1
ATOM 1384 O O . ILE A 1 178 ? -3.071 3.446 13.336 1.00 82.50 178 ILE A O 1
ATOM 1388 N N . PRO A 1 179 ? -2.566 5.317 14.511 1.00 81.62 179 PRO A N 1
ATOM 1389 C CA . PRO A 1 179 ? -3.840 5.969 14.249 1.00 81.62 179 PRO A CA 1
ATOM 1390 C C . PRO A 1 179 ? -3.905 6.397 12.780 1.00 81.62 179 PRO A C 1
ATOM 1392 O O . PRO A 1 179 ? -2.908 6.837 12.200 1.00 81.62 179 PRO A O 1
ATOM 1395 N N . MET A 1 180 ? -5.079 6.235 12.178 1.00 74.12 180 MET A N 1
ATOM 1396 C CA . MET A 1 180 ? -5.362 6.597 10.787 1.00 74.12 180 MET A CA 1
ATOM 1397 C C . MET A 1 180 ? -6.134 7.919 10.664 1.00 74.12 180 MET A C 1
ATOM 1399 O O . MET A 1 180 ? -6.453 8.313 9.544 1.00 74.12 180 MET A O 1
ATOM 1403 N N . SER A 1 181 ? -6.432 8.584 11.785 1.00 66.38 181 SER A N 1
ATOM 1404 C CA . SER A 1 181 ? -6.825 9.996 11.839 1.00 66.38 181 SER A CA 1
ATOM 1405 C C . SER A 1 181 ? -5.602 10.895 11.586 1.00 66.38 181 SER A C 1
ATOM 1407 O O . SER A 1 181 ? -4.470 10.496 11.876 1.00 66.38 181 SER A O 1
ATOM 1409 N N . GLU A 1 182 ? -5.825 12.062 10.969 1.00 50.62 182 GLU A N 1
ATOM 1410 C CA . GLU A 1 182 ? -4.816 13.133 10.868 1.00 50.62 182 GLU A CA 1
ATOM 1411 C C . GLU A 1 182 ? -4.505 13.739 12.240 1.00 50.62 182 GLU A C 1
ATOM 1413 O O . GLU A 1 182 ? -5.460 13.927 13.030 1.00 50.62 182 GLU A O 1
#

Radius of gyration: 17.69 Å; chains: 1; bounding box: 46×33×45 Å

Secondary structure (DSSP, 8-state):
---EEEEE--SS----HHHHHHHHHHTTGGGS-S---HHHHHHH--TTSS---THHHHHHH-EE-TT--SEEE-TTTTSSEEE-HHHHHHHHHHHTEEEEEE-SS--TTSEEE-TTS-EEEE---TTGGGT----EEEEE--TTTTT-SSS--S--EEEEEEE---SSSSPPEEEEEEE---

Foldseek 3Di:
DKDKDFQAADPPDPPDCQQLVVLVVVLVPPPPPDDDGCVCCVVVPDPPDDDDDDPRCQSRPEAEDAPDDRWDADPVRNDYTYGYPNVLVVSCVSNRTLAMEIEDDADQAQWDADPLSRYIYGHADACPPVPHRGKHKDKDADVLLNNNDPPNDPFRKIKMWIWHDDPDPDIDIDIDIDTSDD